Protein AF-A0A957MYZ1-F1 (afdb_monomer_lite)

Sequence (98 aa):
MAQLGLDWRVAPLSTADRAMLAYAEKLTLRPWEMVEGDVQALRAAGFSDTAILDINQVTGYYAYVNRLADGLGVELEAFWAALDAPANPTSQDEAQAP

Radius of gyration: 19.92 Å; chains: 1; bounding box: 71×27×35 Å

Secondary structure (DSSP, 8-state):
-TTTTT-GGGS---HHHHHHHHHHHHHHH-GGG--HHHHHHHHHTT--HHHHHHHHHHHHHHHHHHHHHHHHTPPPPHHHHTTSS-------------

Structure (mmCIF, N/CA/C/O backbone):
data_AF-A0A957MYZ1-F1
#
_entry.id   AF-A0A957MYZ1-F1
#
loop_
_atom_site.group_PDB
_atom_site.id
_atom_site.type_symbol
_atom_site.label_atom_id
_atom_site.label_alt_id
_atom_site.label_comp_id
_atom_site.label_asym_id
_atom_site.label_entity_id
_atom_site.label_seq_id
_atom_site.pdbx_PDB_ins_code
_atom_site.Cartn_x
_atom_site.Cartn_y
_atom_site.Cartn_z
_atom_site.occupancy
_atom_site.B_iso_or_equiv
_atom_site.auth_seq_id
_atom_site.auth_comp_id
_atom_site.auth_asym_id
_atom_site.auth_atom_id
_atom_site.pdbx_PDB_model_num
ATOM 1 N N . MET A 1 1 ? 13.431 -11.558 9.291 1.00 41.75 1 MET A N 1
ATOM 2 C CA . MET A 1 1 ? 13.324 -10.722 8.075 1.00 41.75 1 MET A CA 1
ATOM 3 C C . MET A 1 1 ? 13.060 -11.535 6.801 1.00 41.75 1 MET A C 1
ATOM 5 O O . MET A 1 1 ? 12.304 -11.060 5.972 1.00 41.75 1 MET A O 1
ATOM 9 N N . ALA A 1 2 ? 13.580 -12.763 6.652 1.00 49.41 2 ALA A N 1
ATOM 10 C CA . ALA A 1 2 ? 13.492 -13.540 5.401 1.00 49.41 2 ALA A CA 1
ATOM 11 C C . ALA A 1 2 ? 12.089 -14.040 4.959 1.00 49.41 2 ALA A C 1
ATOM 13 O O . ALA A 1 2 ? 11.950 -14.515 3.840 1.00 49.41 2 ALA A O 1
ATOM 14 N N . GLN A 1 3 ? 11.044 -13.959 5.793 1.00 44.75 3 GLN A N 1
ATOM 15 C CA . GLN A 1 3 ? 9.722 -14.542 5.477 1.00 44.75 3 GLN A CA 1
ATOM 16 C C . GLN A 1 3 ? 8.717 -13.581 4.823 1.00 44.75 3 GLN A C 1
ATOM 18 O O . GLN A 1 3 ? 7.738 -14.045 4.250 1.00 44.75 3 GLN A O 1
ATOM 23 N N . LEU A 1 4 ? 8.947 -12.265 4.868 1.00 52.69 4 LEU A N 1
ATOM 24 C CA . LEU A 1 4 ? 8.019 -11.279 4.293 1.00 52.69 4 LEU A CA 1
ATOM 25 C C . LEU A 1 4 ? 8.080 -11.203 2.759 1.00 52.69 4 LEU A C 1
ATOM 27 O O . LEU A 1 4 ? 7.102 -10.796 2.145 1.00 52.69 4 LEU A O 1
ATOM 31 N N . GLY A 1 5 ? 9.194 -11.616 2.144 1.00 55.16 5 GLY A N 1
ATOM 32 C CA . GLY A 1 5 ? 9.391 -11.528 0.693 1.00 55.16 5 GLY A CA 1
ATOM 33 C C . GLY A 1 5 ? 8.733 -12.641 -0.132 1.00 55.16 5 GLY A C 1
ATOM 34 O O . GLY A 1 5 ? 8.681 -12.515 -1.349 1.00 55.16 5 GLY A O 1
ATOM 35 N N . LEU A 1 6 ? 8.245 -13.722 0.495 1.00 65.38 6 LEU A N 1
ATOM 36 C CA . LEU A 1 6 ? 7.709 -14.894 -0.219 1.00 65.38 6 LEU A CA 1
ATOM 37 C C . LEU A 1 6 ? 6.179 -14.980 -0.160 1.00 65.38 6 LEU A C 1
ATOM 39 O O . LEU A 1 6 ? 5.537 -15.105 -1.196 1.00 65.38 6 LEU A O 1
ATOM 43 N N . ASP A 1 7 ? 5.588 -14.890 1.035 1.00 83.00 7 ASP A N 1
ATOM 44 C CA . ASP A 1 7 ? 4.135 -14.774 1.210 1.00 83.00 7 ASP A CA 1
ATOM 45 C C . ASP A 1 7 ? 3.815 -14.159 2.579 1.00 83.00 7 ASP A C 1
ATOM 47 O O . ASP A 1 7 ? 3.992 -14.774 3.634 1.00 83.00 7 ASP A O 1
ATOM 51 N N . TRP A 1 8 ? 3.307 -12.927 2.578 1.00 88.25 8 TRP A N 1
ATOM 52 C CA . TRP A 1 8 ? 2.954 -12.220 3.807 1.00 88.25 8 TRP A CA 1
ATOM 53 C C . TRP A 1 8 ? 1.795 -12.880 4.571 1.00 88.25 8 TRP A C 1
ATOM 55 O O . TRP A 1 8 ? 1.641 -12.663 5.775 1.00 88.25 8 TRP A O 1
ATOM 65 N N . ARG A 1 9 ? 0.992 -13.731 3.918 1.00 87.25 9 ARG A N 1
ATOM 66 C CA . ARG A 1 9 ? -0.162 -14.394 4.542 1.00 87.25 9 ARG A CA 1
A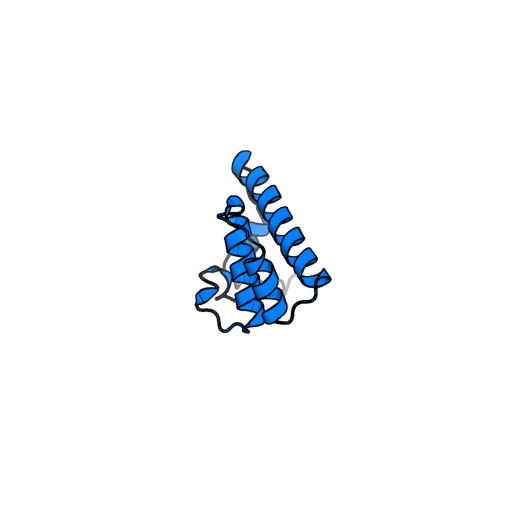TOM 67 C C . ARG A 1 9 ? 0.239 -15.423 5.585 1.00 87.25 9 ARG A C 1
ATOM 69 O O . ARG A 1 9 ? -0.542 -15.668 6.506 1.00 87.25 9 ARG A O 1
ATOM 76 N N . VAL A 1 10 ? 1.431 -16.004 5.478 1.00 87.00 10 VAL A N 1
ATOM 77 C CA . VAL A 1 10 ? 1.941 -16.994 6.442 1.00 87.00 10 VAL A CA 1
ATOM 78 C C . VAL A 1 10 ? 2.861 -16.373 7.495 1.00 87.00 10 VAL A C 1
ATOM 80 O O . VAL A 1 10 ? 3.231 -17.041 8.458 1.00 87.00 10 VAL A O 1
ATOM 83 N N . ALA A 1 11 ? 3.199 -15.089 7.355 1.00 87.88 11 ALA A N 1
ATOM 84 C CA . ALA A 1 11 ? 4.063 -14.397 8.298 1.00 87.88 11 ALA A CA 1
ATOM 85 C C . ALA A 1 11 ? 3.353 -14.145 9.651 1.00 87.88 11 ALA A C 1
ATOM 87 O O . ALA A 1 11 ? 2.141 -13.877 9.687 1.00 87.88 11 ALA A O 1
ATOM 88 N N . PRO A 1 12 ? 4.082 -14.207 10.783 1.00 89.25 12 PRO A N 1
ATOM 89 C CA . PRO A 1 12 ? 3.542 -13.903 12.107 1.00 89.25 12 PRO A CA 1
ATOM 90 C C . PRO A 1 12 ? 3.367 -12.384 12.274 1.00 89.25 12 PRO A C 1
ATOM 92 O O . PRO A 1 12 ? 4.196 -11.703 12.870 1.00 89.25 12 PRO A O 1
ATOM 95 N N . LEU A 1 13 ? 2.293 -11.856 11.691 1.00 91.56 13 LEU A N 1
ATOM 96 C CA . LEU A 1 13 ? 1.961 -10.433 11.645 1.00 91.56 13 LEU A CA 1
ATOM 97 C C . LEU A 1 13 ? 0.837 -10.082 12.617 1.00 91.56 13 LEU A C 1
ATOM 99 O O . LEU A 1 13 ? -0.038 -10.909 12.890 1.00 91.56 13 LEU A O 1
ATOM 103 N N . SER A 1 14 ? 0.831 -8.830 13.077 1.00 94.62 14 SER A N 1
ATOM 104 C CA . SER A 1 14 ? -0.294 -8.291 13.836 1.00 94.62 14 SER A CA 1
ATOM 105 C C . SER A 1 14 ? -1.563 -8.224 12.974 1.00 94.62 14 SER A C 1
ATOM 107 O O . SER A 1 14 ? -1.512 -8.233 11.739 1.00 94.62 14 SER A O 1
ATOM 109 N N . THR A 1 15 ? -2.727 -8.131 13.622 1.00 94.19 15 THR A N 1
ATOM 110 C CA . THR A 1 15 ? -4.005 -7.929 12.921 1.00 94.19 15 THR A CA 1
ATOM 111 C C . THR A 1 15 ? -3.986 -6.653 12.075 1.00 94.19 15 THR A C 1
ATOM 113 O O . THR A 1 15 ? -4.496 -6.659 10.956 1.00 94.19 15 THR A O 1
ATOM 116 N N . ALA A 1 16 ? -3.356 -5.586 12.579 1.00 96.25 16 ALA A N 1
ATOM 117 C CA . ALA A 1 16 ? -3.222 -4.318 11.871 1.00 96.25 16 ALA A CA 1
ATOM 118 C C . ALA A 1 16 ? -2.356 -4.455 10.611 1.00 96.25 16 ALA A C 1
ATOM 120 O O . ALA A 1 16 ? -2.790 -4.064 9.528 1.00 96.25 16 ALA A O 1
ATOM 121 N N . ASP A 1 17 ? -1.192 -5.100 10.715 1.00 96.50 17 ASP A N 1
ATOM 122 C CA . ASP A 1 17 ? -0.302 -5.304 9.563 1.00 96.50 17 ASP A CA 1
ATOM 123 C C . ASP A 1 17 ? -0.965 -6.162 8.481 1.00 96.50 17 ASP A C 1
ATOM 125 O O . ASP A 1 17 ? -0.854 -5.865 7.293 1.00 96.50 17 ASP A O 1
ATOM 129 N N . ARG A 1 18 ? -1.717 -7.201 8.870 1.00 95.88 18 ARG A N 1
ATOM 130 C CA . ARG A 1 18 ? -2.483 -8.012 7.909 1.00 95.88 18 ARG A CA 1
ATOM 131 C C . ARG A 1 18 ? -3.556 -7.205 7.192 1.00 95.88 18 ARG A C 1
ATOM 133 O O . ARG A 1 18 ? -3.719 -7.382 5.988 1.00 95.88 18 ARG A O 1
ATOM 140 N N . ALA A 1 19 ? -4.282 -6.343 7.903 1.00 97.50 19 ALA A N 1
ATOM 141 C CA . ALA A 1 19 ? -5.297 -5.486 7.295 1.00 97.50 19 ALA A CA 1
ATOM 142 C C . ALA A 1 19 ? -4.666 -4.494 6.303 1.00 97.50 19 ALA A C 1
ATOM 144 O O . ALA A 1 19 ? -5.152 -4.352 5.181 1.00 97.50 19 ALA A O 1
ATOM 145 N N . MET A 1 20 ? -3.544 -3.876 6.685 1.00 98.25 20 MET A N 1
ATOM 146 C CA . MET A 1 20 ? -2.771 -2.979 5.824 1.00 98.25 20 MET A CA 1
ATOM 147 C C . MET A 1 20 ? -2.286 -3.683 4.550 1.00 98.25 20 MET A C 1
ATOM 149 O O . MET A 1 20 ? -2.483 -3.164 3.453 1.00 98.25 20 MET A O 1
ATOM 153 N N . LEU A 1 21 ? -1.692 -4.875 4.670 1.00 97.56 21 LEU A N 1
ATOM 154 C CA . LEU A 1 21 ? -1.180 -5.623 3.518 1.00 97.56 21 LEU A CA 1
ATOM 155 C C . LEU A 1 21 ? -2.299 -6.140 2.608 1.00 97.56 21 LEU A C 1
ATOM 157 O O . LEU A 1 21 ? -2.154 -6.090 1.389 1.00 97.56 21 LEU A O 1
ATOM 161 N N . ALA A 1 22 ? -3.435 -6.566 3.170 1.00 97.25 22 ALA A N 1
ATOM 162 C CA . ALA A 1 22 ? -4.607 -6.951 2.384 1.00 97.25 22 ALA A CA 1
ATOM 163 C C . ALA A 1 22 ? -5.152 -5.774 1.557 1.00 97.25 22 ALA A C 1
ATOM 165 O O . ALA A 1 22 ? -5.456 -5.934 0.373 1.00 97.25 22 ALA A O 1
ATOM 166 N N . TYR A 1 23 ? -5.240 -4.586 2.168 1.00 98.56 23 TYR A N 1
ATOM 167 C CA . TYR A 1 23 ? -5.631 -3.358 1.478 1.00 98.56 23 TYR A CA 1
ATOM 168 C C . TYR A 1 23 ? -4.644 -3.014 0.356 1.00 98.56 23 TYR A C 1
ATOM 170 O O . TYR A 1 23 ? -5.057 -2.799 -0.785 1.00 98.56 23 TYR A O 1
ATOM 178 N N . ALA A 1 24 ? -3.341 -3.005 0.661 1.00 98.25 24 ALA A N 1
ATOM 179 C CA . ALA A 1 24 ? -2.293 -2.660 -0.296 1.00 98.25 24 ALA A CA 1
ATOM 180 C C . ALA A 1 24 ? -2.264 -3.623 -1.496 1.00 98.25 24 ALA A C 1
ATOM 182 O O . ALA A 1 24 ? -2.154 -3.198 -2.648 1.00 98.25 24 ALA A O 1
ATOM 183 N N . GLU A 1 25 ? -2.428 -4.923 -1.245 1.00 97.31 25 GLU A N 1
ATOM 184 C CA . GLU A 1 25 ? -2.505 -5.942 -2.289 1.00 97.31 25 GLU A CA 1
ATOM 185 C C . GLU A 1 25 ? -3.733 -5.745 -3.185 1.00 97.31 25 GLU A C 1
ATOM 187 O O . GLU A 1 25 ? -3.605 -5.742 -4.413 1.00 97.31 25 GLU A O 1
ATOM 192 N N . LYS A 1 26 ? -4.920 -5.532 -2.597 1.00 98.38 26 LYS A N 1
ATOM 193 C CA . LYS A 1 26 ? -6.144 -5.284 -3.371 1.00 98.38 26 LYS A CA 1
ATOM 194 C C . LYS A 1 26 ? -6.006 -4.031 -4.233 1.00 98.38 26 LYS A C 1
ATOM 196 O O . LYS A 1 26 ? -6.287 -4.095 -5.428 1.00 98.38 26 LYS A O 1
ATOM 201 N N . LEU A 1 27 ? -5.527 -2.928 -3.660 1.00 98.50 27 LEU A N 1
ATOM 202 C CA . LEU A 1 27 ? -5.324 -1.670 -4.378 1.00 98.50 27 LEU A CA 1
ATOM 203 C C . LEU A 1 27 ? -4.295 -1.809 -5.512 1.00 98.50 27 LEU A C 1
ATOM 205 O O . LEU A 1 27 ? -4.435 -1.176 -6.556 1.00 98.50 27 LEU A O 1
ATOM 209 N N . THR A 1 28 ? -3.284 -2.661 -5.340 1.00 97.69 28 THR A N 1
ATOM 210 C CA . THR A 1 28 ? -2.264 -2.909 -6.368 1.00 97.69 28 THR A CA 1
ATOM 211 C C . THR A 1 28 ? -2.802 -3.758 -7.520 1.00 97.69 28 THR A C 1
ATOM 213 O O . THR A 1 28 ? -2.617 -3.400 -8.686 1.00 97.69 28 THR A O 1
ATOM 216 N N . LEU A 1 29 ? -3.467 -4.875 -7.206 1.00 96.88 29 LEU A N 1
ATOM 217 C CA . LEU A 1 29 ? -3.870 -5.884 -8.192 1.00 96.88 29 LEU A CA 1
ATOM 218 C C . LEU A 1 29 ? -5.228 -5.601 -8.836 1.00 96.88 29 LEU A C 1
ATOM 220 O O . LEU A 1 29 ? -5.435 -5.940 -9.998 1.00 96.88 29 LEU A O 1
ATOM 224 N N . ARG A 1 30 ? -6.170 -5.036 -8.075 1.00 98.06 30 ARG A N 1
ATOM 225 C CA . ARG A 1 30 ? -7.573 -4.838 -8.471 1.00 98.06 30 ARG A CA 1
ATOM 226 C C . ARG A 1 30 ? -8.113 -3.487 -7.978 1.00 98.06 30 ARG A C 1
ATOM 228 O O . ARG A 1 30 ? -9.140 -3.452 -7.296 1.00 98.06 30 ARG A O 1
ATOM 235 N N . PRO A 1 31 ? -7.468 -2.354 -8.326 1.00 97.56 31 PRO A N 1
ATOM 236 C CA . PRO A 1 31 ? -7.908 -1.030 -7.879 1.00 97.56 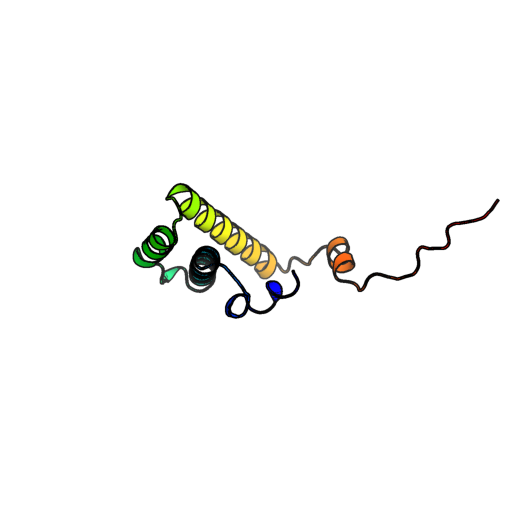31 PRO A CA 1
ATOM 237 C C . PRO A 1 31 ? -9.359 -0.694 -8.273 1.00 97.56 31 PRO A C 1
ATOM 239 O O . PRO A 1 31 ? -10.016 0.074 -7.579 1.00 97.56 31 PRO A O 1
ATOM 242 N N . TRP A 1 32 ? -9.889 -1.284 -9.352 1.00 98.31 32 TRP A N 1
ATOM 243 C CA . TRP A 1 32 ? -11.279 -1.095 -9.795 1.00 98.31 32 TRP A CA 1
ATOM 244 C C . TRP A 1 32 ? -12.327 -1.775 -8.896 1.00 98.31 32 TRP A C 1
ATOM 246 O O . TRP A 1 32 ? -13.514 -1.504 -9.045 1.00 98.31 32 TRP A O 1
ATOM 256 N N . GLU A 1 33 ? -11.916 -2.653 -7.975 1.00 98.62 33 GLU A N 1
ATOM 257 C CA . GLU A 1 33 ? -12.804 -3.321 -7.010 1.00 98.62 33 GLU A CA 1
ATOM 258 C C . GLU A 1 33 ? -12.799 -2.644 -5.632 1.00 98.62 33 GLU A C 1
ATOM 260 O O . GLU A 1 33 ? -13.418 -3.155 -4.693 1.00 98.62 33 GLU A O 1
ATOM 265 N N . MET A 1 34 ? -12.064 -1.540 -5.469 1.00 98.50 34 MET A N 1
ATOM 266 C CA . MET A 1 34 ? -11.997 -0.811 -4.203 1.00 98.50 34 MET A CA 1
ATOM 267 C C . MET A 1 34 ? -13.364 -0.224 -3.844 1.00 98.50 34 MET A C 1
ATOM 269 O O . MET A 1 34 ? -14.042 0.383 -4.671 1.00 98.50 34 MET A O 1
ATOM 273 N N . VAL A 1 35 ? -13.758 -0.400 -2.587 1.00 98.56 35 VAL A N 1
ATOM 274 C CA . VAL A 1 35 ? -15.025 0.0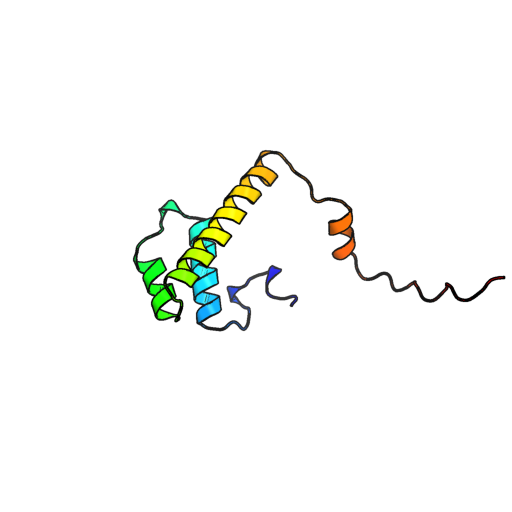66 -2.020 1.00 98.56 35 VAL A CA 1
ATOM 275 C C . VAL A 1 35 ? -14.787 0.695 -0.649 1.00 98.56 35 VAL A C 1
ATOM 277 O O . VAL A 1 35 ? -13.749 0.491 -0.023 1.00 98.56 35 VAL A O 1
ATOM 280 N N . GLU A 1 36 ? -15.775 1.426 -0.131 1.00 98.31 36 GLU A N 1
ATOM 281 C CA . GLU A 1 36 ? -15.677 2.058 1.192 1.00 98.31 36 GLU A CA 1
ATOM 282 C C . GLU A 1 36 ? -15.340 1.048 2.305 1.00 98.31 36 GLU A C 1
ATOM 284 O O . GLU A 1 36 ? -14.563 1.351 3.211 1.00 98.31 36 GLU A O 1
ATOM 289 N N . GLY A 1 37 ? -15.863 -0.179 2.204 1.00 98.62 37 GLY A N 1
ATOM 290 C CA . GLY A 1 37 ? -15.603 -1.252 3.165 1.00 98.62 37 GLY A CA 1
ATOM 291 C C . GLY A 1 37 ? -14.118 -1.574 3.368 1.00 98.62 37 GLY A C 1
ATOM 292 O O . GLY A 1 37 ? -13.737 -1.947 4.474 1.00 98.62 37 GLY A O 1
ATOM 293 N N . ASP A 1 38 ? -13.265 -1.368 2.358 1.00 98.62 38 ASP A N 1
ATOM 294 C CA . ASP A 1 38 ? -11.821 -1.601 2.483 1.00 98.62 38 ASP A CA 1
ATOM 295 C C . ASP A 1 38 ? -11.167 -0.574 3.424 1.00 98.62 38 ASP A C 1
ATOM 297 O O . ASP A 1 38 ? -10.332 -0.917 4.259 1.00 98.62 38 ASP A O 1
ATOM 301 N N . VAL A 1 39 ? -11.601 0.687 3.343 1.00 98.50 39 VAL A N 1
ATOM 302 C CA . VAL A 1 39 ? -11.160 1.764 4.243 1.00 98.50 39 VAL A CA 1
ATOM 303 C C . VAL A 1 39 ? -11.706 1.542 5.654 1.00 98.50 39 VAL A C 1
ATOM 305 O O . VAL A 1 39 ? -10.981 1.708 6.636 1.00 98.50 39 VAL A O 1
ATOM 308 N N . GLN A 1 40 ? -12.969 1.120 5.776 1.00 98.50 40 GLN A N 1
ATOM 309 C CA . GLN A 1 40 ? -13.564 0.824 7.084 1.00 98.50 40 GLN A CA 1
ATOM 310 C C . GLN A 1 40 ? -12.857 -0.345 7.786 1.00 98.50 40 GLN A C 1
ATOM 312 O O . GLN A 1 40 ? -12.689 -0.309 9.005 1.00 98.50 40 GLN A O 1
ATOM 317 N N . ALA A 1 41 ? -12.379 -1.346 7.040 1.00 98.25 41 ALA A N 1
ATOM 318 C CA . ALA A 1 41 ? -11.585 -2.439 7.596 1.00 98.25 41 ALA A CA 1
ATOM 319 C C . ALA A 1 41 ? -10.258 -1.948 8.205 1.00 98.25 41 ALA A C 1
ATOM 321 O O . ALA A 1 41 ? -9.880 -2.401 9.286 1.00 98.25 41 ALA A O 1
ATOM 322 N N . LEU A 1 42 ? -9.582 -0.980 7.572 1.00 98.56 42 LEU A N 1
ATOM 323 C CA . LEU A 1 42 ? -8.381 -0.358 8.141 1.00 98.56 42 LEU A CA 1
ATOM 324 C C . LEU A 1 42 ? -8.692 0.439 9.414 1.00 98.56 42 LEU A C 1
ATOM 326 O O . LEU A 1 42 ? -7.966 0.322 10.402 1.00 98.56 42 LEU A O 1
ATOM 330 N N . ARG A 1 43 ? -9.799 1.192 9.442 1.00 98.44 43 ARG A N 1
ATOM 331 C CA . ARG A 1 43 ? -10.231 1.884 10.670 1.00 98.44 43 ARG A CA 1
ATOM 332 C C . ARG A 1 43 ? -10.517 0.907 11.804 1.00 98.44 43 ARG A C 1
ATOM 334 O O . ARG A 1 43 ? -10.074 1.126 12.927 1.00 98.44 43 ARG A O 1
ATOM 341 N N . ALA A 1 44 ? -11.210 -0.195 11.513 1.00 98.25 44 ALA A N 1
ATOM 342 C CA . ALA A 1 44 ? -11.497 -1.241 12.494 1.00 98.25 44 ALA A CA 1
ATOM 343 C C . ALA A 1 44 ? -10.222 -1.919 13.029 1.00 98.25 44 ALA A C 1
ATOM 345 O O . ALA A 1 44 ? -10.203 -2.385 14.166 1.00 98.25 44 ALA A O 1
ATOM 346 N N . ALA A 1 45 ? -9.148 -1.932 12.235 1.00 97.88 45 ALA A N 1
ATOM 347 C CA . ALA A 1 45 ? -7.827 -2.398 12.643 1.00 97.88 45 ALA A CA 1
ATOM 348 C C . ALA A 1 45 ? -7.021 -1.365 13.462 1.00 97.88 45 ALA A C 1
ATOM 350 O O . ALA A 1 45 ? -5.918 -1.675 13.910 1.00 97.88 45 ALA A O 1
ATOM 351 N N . GLY A 1 46 ? -7.569 -0.166 13.691 1.00 98.19 46 GLY A N 1
ATOM 352 C CA . GLY A 1 46 ? -6.987 0.874 14.542 1.00 98.19 46 GLY A CA 1
ATOM 353 C C . GLY A 1 46 ? -6.220 1.971 13.802 1.00 98.19 46 GLY A C 1
ATOM 354 O O . GLY A 1 46 ? -5.614 2.819 14.458 1.00 98.19 46 GLY A O 1
ATOM 355 N N . PHE A 1 47 ? -6.234 1.993 12.466 1.00 98.44 47 PHE A N 1
ATOM 356 C CA . PHE A 1 47 ? -5.591 3.066 11.705 1.00 98.44 47 PHE A CA 1
ATOM 357 C C . PHE A 1 47 ? -6.417 4.358 11.739 1.00 98.44 47 PHE A C 1
ATOM 359 O O . PHE A 1 47 ? -7.642 4.341 11.598 1.00 98.44 47 PHE A O 1
ATOM 366 N N . SER A 1 48 ? -5.732 5.494 11.893 1.00 98.62 48 SER A N 1
ATOM 367 C CA . SER A 1 48 ? -6.329 6.822 11.724 1.00 98.62 48 SER A CA 1
ATOM 368 C C . SER A 1 48 ? -6.546 7.143 10.243 1.00 98.62 48 SER A C 1
ATOM 370 O O . SER A 1 48 ? -5.896 6.563 9.376 1.00 98.62 48 SER A O 1
ATOM 372 N N . ASP A 1 49 ? -7.403 8.121 9.939 1.00 98.44 49 ASP A N 1
ATOM 373 C CA . ASP A 1 49 ? -7.622 8.565 8.554 1.00 98.44 49 ASP A CA 1
ATOM 374 C C . ASP A 1 49 ? -6.327 9.037 7.874 1.00 98.44 49 ASP A C 1
ATOM 376 O O . ASP A 1 49 ? -6.110 8.748 6.699 1.00 98.44 49 ASP A O 1
ATOM 380 N N . THR A 1 50 ? -5.435 9.703 8.616 1.00 98.62 50 THR A N 1
ATOM 381 C CA . THR A 1 50 ? -4.108 10.087 8.114 1.00 98.62 50 THR A CA 1
ATOM 38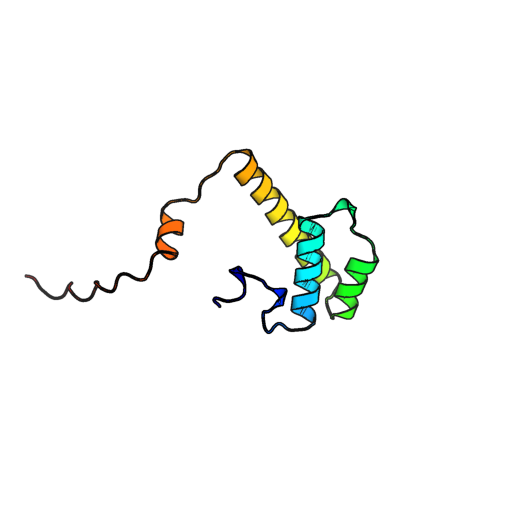2 C C . THR A 1 50 ? -3.266 8.860 7.772 1.00 98.62 50 THR A C 1
ATOM 384 O O . THR A 1 50 ? -2.730 8.787 6.675 1.00 98.62 50 THR A O 1
ATOM 387 N N . ALA A 1 51 ? -3.213 7.857 8.655 1.00 98.56 51 ALA A N 1
ATOM 388 C CA . ALA A 1 51 ? -2.451 6.638 8.386 1.00 98.56 51 ALA A CA 1
ATOM 389 C C . ALA A 1 51 ? -3.016 5.857 7.186 1.00 98.56 51 ALA A C 1
ATOM 391 O O . ALA A 1 51 ? -2.262 5.290 6.401 1.00 98.56 51 ALA A O 1
ATOM 392 N N . ILE A 1 52 ? -4.339 5.852 7.004 1.00 98.75 52 ILE A N 1
ATOM 393 C CA . ILE A 1 52 ? -4.984 5.237 5.835 1.00 98.75 52 ILE A CA 1
ATOM 394 C C . ILE A 1 52 ? -4.604 5.976 4.550 1.00 98.75 52 ILE A C 1
ATOM 396 O O . ILE A 1 52 ? -4.309 5.337 3.537 1.00 98.75 52 ILE A O 1
ATOM 400 N N . LEU A 1 53 ? -4.592 7.310 4.587 1.00 98.56 53 LEU A N 1
ATOM 401 C CA . LEU A 1 53 ? -4.131 8.116 3.463 1.00 98.56 53 LEU A CA 1
ATOM 402 C C . LEU A 1 53 ? -2.676 7.782 3.112 1.00 98.56 53 LEU A C 1
ATOM 404 O O . LEU A 1 53 ? -2.388 7.556 1.937 1.00 98.56 53 LEU A O 1
ATOM 408 N N . ASP A 1 54 ? -1.797 7.675 4.109 1.00 98.69 54 ASP A N 1
ATOM 409 C CA . ASP A 1 54 ? -0.387 7.327 3.912 1.00 98.69 54 ASP A CA 1
ATOM 410 C C . ASP A 1 54 ? -0.233 5.935 3.276 1.00 98.69 54 ASP A C 1
ATOM 412 O O . ASP A 1 54 ? 0.472 5.783 2.275 1.00 98.69 54 ASP A O 1
ATOM 416 N N . ILE A 1 55 ? -0.957 4.926 3.781 1.00 98.62 55 ILE A N 1
ATOM 417 C CA . ILE A 1 55 ? -0.989 3.569 3.203 1.00 98.62 55 ILE A CA 1
ATOM 418 C C . ILE A 1 55 ? -1.400 3.626 1.727 1.00 98.62 55 ILE A C 1
ATOM 420 O O . ILE A 1 55 ? -0.757 3.012 0.867 1.00 98.62 55 ILE A O 1
ATOM 424 N N . ASN A 1 56 ? -2.456 4.378 1.414 1.00 98.62 56 ASN A N 1
ATOM 425 C CA . ASN A 1 56 ? -2.964 4.512 0.054 1.00 98.62 56 ASN A CA 1
ATOM 426 C C . ASN A 1 56 ? -1.953 5.203 -0.873 1.00 98.62 56 ASN A C 1
ATOM 428 O O . ASN A 1 56 ? -1.729 4.745 -1.993 1.00 98.62 56 ASN A O 1
ATOM 432 N N . GLN A 1 57 ? -1.333 6.291 -0.411 1.00 98.62 57 GLN A N 1
ATOM 433 C CA . GLN A 1 57 ? -0.352 7.053 -1.182 1.00 98.62 57 GLN A CA 1
ATOM 434 C C . GLN A 1 57 ? 0.903 6.233 -1.475 1.00 98.62 57 GLN A C 1
ATOM 436 O O . GLN A 1 57 ? 1.319 6.169 -2.632 1.00 98.62 57 GLN A O 1
ATOM 441 N N . VAL A 1 58 ? 1.468 5.561 -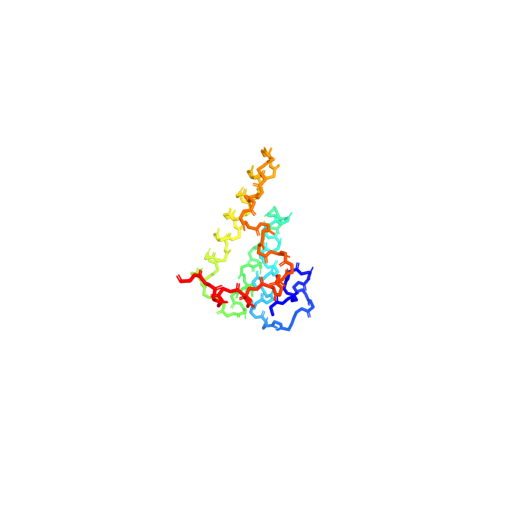0.467 1.00 98.44 58 VAL A N 1
ATOM 442 C CA . VAL A 1 58 ? 2.652 4.706 -0.642 1.00 98.44 58 VAL A CA 1
ATOM 443 C C . VAL A 1 58 ? 2.348 3.564 -1.608 1.00 98.44 58 VAL A C 1
ATOM 445 O O . VAL A 1 58 ? 3.097 3.351 -2.562 1.00 98.44 58 VAL A O 1
ATOM 448 N N . THR A 1 59 ? 1.218 2.876 -1.421 1.00 98.38 59 THR A N 1
ATOM 449 C CA . THR A 1 59 ? 0.808 1.779 -2.310 1.00 98.38 59 THR A CA 1
ATOM 450 C C . THR A 1 59 ? 0.651 2.266 -3.752 1.00 98.38 59 THR A C 1
ATOM 452 O O . THR A 1 59 ? 1.202 1.670 -4.678 1.00 98.38 59 THR A O 1
ATOM 455 N N . GLY A 1 60 ? -0.067 3.374 -3.957 1.00 98.31 60 GLY A N 1
ATOM 456 C CA . GLY A 1 60 ? -0.301 3.933 -5.288 1.00 98.31 60 GLY A CA 1
ATOM 457 C C . GLY A 1 60 ? 0.982 4.409 -5.971 1.00 98.31 60 GLY A C 1
ATOM 458 O O . GLY A 1 60 ? 1.172 4.153 -7.161 1.00 98.31 60 GLY A O 1
ATOM 459 N N . TYR A 1 61 ? 1.883 5.048 -5.222 1.00 98.12 61 TYR A N 1
ATOM 460 C CA . TYR A 1 61 ? 3.163 5.525 -5.739 1.00 98.12 61 TYR A CA 1
ATOM 461 C C . TYR A 1 61 ? 4.040 4.375 -6.243 1.00 98.12 61 TYR A C 1
ATOM 463 O O . TYR A 1 61 ? 4.489 4.409 -7.389 1.00 98.12 61 TYR A O 1
ATOM 471 N N . TYR A 1 62 ? 4.222 3.319 -5.445 1.00 97.06 62 TYR A N 1
ATOM 472 C CA . TYR A 1 62 ? 4.997 2.154 -5.880 1.00 97.06 62 TYR A CA 1
ATOM 473 C C . TYR A 1 62 ? 4.338 1.433 -7.054 1.00 97.06 62 TYR A C 1
ATOM 475 O O . TYR A 1 62 ? 5.022 1.045 -7.996 1.00 97.06 62 TYR A O 1
ATOM 483 N N . ALA A 1 63 ? 3.008 1.322 -7.071 1.00 96.75 63 ALA A N 1
ATOM 484 C CA . ALA A 1 63 ? 2.314 0.735 -8.208 1.00 96.75 63 ALA A CA 1
ATOM 485 C C . ALA A 1 63 ? 2.515 1.557 -9.502 1.00 96.75 63 ALA A C 1
ATOM 487 O O . ALA A 1 63 ? 2.551 0.990 -10.593 1.00 96.75 63 ALA A O 1
ATOM 488 N N . TYR A 1 64 ? 2.631 2.885 -9.419 1.00 96.31 64 TYR A N 1
ATOM 489 C CA . TYR A 1 64 ? 2.973 3.734 -10.565 1.00 96.31 64 TYR A CA 1
ATOM 490 C C . TYR A 1 64 ? 4.424 3.528 -11.017 1.00 96.31 64 TYR A C 1
ATOM 492 O O . TYR A 1 64 ? 4.659 3.264 -12.196 1.00 96.31 64 TYR A O 1
ATOM 500 N N . VAL A 1 65 ? 5.381 3.595 -10.087 1.00 95.44 65 VAL A N 1
ATOM 501 C CA . VAL A 1 65 ? 6.813 3.435 -10.389 1.00 95.44 65 VAL A CA 1
ATOM 502 C C . VAL A 1 65 ? 7.103 2.058 -10.983 1.00 95.44 65 VAL A C 1
ATOM 504 O O . VAL A 1 65 ? 7.776 1.983 -12.007 1.00 95.44 65 VAL A O 1
ATOM 507 N N . ASN A 1 66 ? 6.531 0.989 -10.423 1.00 93.56 66 ASN A N 1
ATOM 508 C CA . ASN A 1 66 ? 6.708 -0.369 -10.941 1.00 93.56 66 ASN A CA 1
ATOM 509 C C . ASN A 1 66 ? 6.210 -0.482 -12.387 1.00 93.56 66 ASN A C 1
ATOM 511 O O . ASN A 1 66 ? 6.899 -1.032 -13.234 1.00 93.56 66 ASN A O 1
ATOM 515 N N . ARG A 1 67 ? 5.062 0.127 -12.718 1.00 94.75 67 ARG A N 1
ATOM 516 C CA . ARG A 1 67 ? 4.551 0.130 -14.100 1.00 94.75 67 ARG A CA 1
ATOM 517 C C . ARG A 1 67 ? 5.451 0.887 -15.071 1.00 94.75 67 ARG A C 1
ATOM 519 O O . ARG A 1 67 ? 5.519 0.505 -16.234 1.00 94.75 67 ARG A O 1
ATOM 526 N N . LEU A 1 68 ? 6.115 1.954 -14.624 1.00 95.56 68 LEU A N 1
ATOM 527 C CA . LEU A 1 68 ? 7.102 2.647 -15.451 1.00 95.56 68 LEU A CA 1
ATOM 528 C C . LEU A 1 68 ? 8.349 1.793 -15.668 1.00 95.56 68 LEU A C 1
ATOM 530 O O . LEU A 1 68 ? 8.805 1.682 -16.801 1.00 95.56 68 LEU A O 1
ATOM 534 N N . ALA A 1 69 ? 8.880 1.200 -14.598 1.00 93.31 69 ALA A N 1
ATOM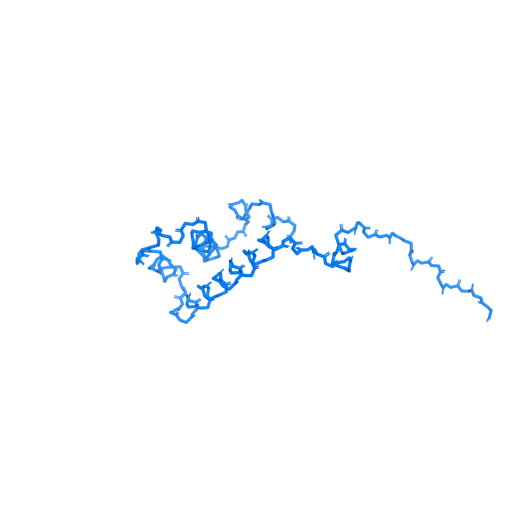 535 C CA . ALA A 1 69 ? 10.061 0.352 -14.670 1.00 93.31 69 ALA A CA 1
ATOM 536 C C . ALA A 1 69 ? 9.812 -0.860 -15.579 1.00 93.31 69 ALA A C 1
ATOM 538 O O . ALA A 1 69 ? 10.507 -1.025 -16.579 1.00 93.31 69 ALA A O 1
ATOM 539 N N . ASP A 1 70 ? 8.754 -1.623 -15.305 1.00 91.75 70 ASP A N 1
ATOM 540 C CA . ASP A 1 70 ? 8.391 -2.818 -16.071 1.00 91.75 70 ASP A CA 1
ATOM 541 C C . ASP A 1 70 ? 8.001 -2.470 -17.513 1.00 91.75 70 ASP A C 1
ATOM 543 O O . ASP A 1 70 ? 8.368 -3.168 -18.456 1.00 91.75 70 ASP A O 1
ATOM 547 N N . GLY A 1 71 ? 7.268 -1.368 -17.708 1.00 94.44 71 GLY A N 1
ATOM 548 C CA . GLY A 1 71 ? 6.809 -0.937 -19.028 1.00 94.44 71 GLY A CA 1
ATOM 549 C C . GLY A 1 71 ? 7.931 -0.449 -19.947 1.00 94.44 71 GLY A C 1
ATOM 550 O O . GLY A 1 71 ? 7.796 -0.536 -21.167 1.00 94.44 71 GLY A O 1
ATOM 551 N N . LEU A 1 72 ? 9.027 0.059 -19.379 1.00 95.19 72 LEU A N 1
ATOM 552 C CA . LEU A 1 72 ? 10.194 0.544 -20.123 1.00 95.19 72 LEU A CA 1
ATOM 553 C C . LEU A 1 72 ? 11.370 -0.445 -20.120 1.00 95.19 72 LEU A C 1
ATOM 555 O O . LEU A 1 72 ? 12.344 -0.204 -20.830 1.00 95.19 72 LEU A O 1
ATOM 559 N N . GLY A 1 73 ? 11.292 -1.536 -19.351 1.00 91.06 73 GLY A N 1
ATOM 560 C CA . GLY A 1 73 ? 12.388 -2.493 -19.190 1.00 91.06 73 GLY A CA 1
ATOM 561 C C . GLY A 1 73 ? 13.570 -1.922 -18.401 1.00 91.06 73 GLY A C 1
ATOM 562 O O . GLY A 1 73 ? 14.720 -2.120 -18.784 1.00 91.06 73 GLY A O 1
ATOM 563 N N . VAL A 1 74 ? 13.297 -1.153 -17.343 1.00 90.06 74 VAL A N 1
ATOM 564 C CA . VAL A 1 74 ? 14.338 -0.625 -16.450 1.00 90.06 74 VAL A CA 1
ATOM 565 C C . VAL A 1 74 ? 14.891 -1.763 -15.596 1.00 90.06 74 VAL A C 1
ATOM 567 O O . VAL A 1 74 ? 14.169 -2.351 -14.796 1.00 90.06 74 VAL A O 1
ATOM 570 N N . GLU A 1 75 ? 16.184 -2.035 -15.743 1.00 83.62 75 GLU A N 1
ATOM 571 C CA . GLU A 1 75 ? 16.897 -3.045 -14.961 1.00 83.62 75 GLU A CA 1
ATOM 572 C C . GLU A 1 75 ? 17.416 -2.476 -13.633 1.00 83.62 75 GLU A C 1
ATOM 574 O O . GLU A 1 75 ? 17.753 -1.292 -13.527 1.00 83.62 75 GLU A O 1
ATOM 579 N N . LEU A 1 76 ? 17.522 -3.338 -12.619 1.00 78.38 76 LEU A N 1
ATOM 580 C CA . LEU A 1 76 ? 18.174 -2.997 -11.354 1.00 78.38 76 LEU A CA 1
ATOM 581 C C . LEU A 1 76 ? 19.653 -2.668 -11.583 1.00 78.38 76 LEU A C 1
ATOM 583 O O . LEU A 1 76 ? 20.369 -3.371 -12.298 1.00 78.38 76 LEU A O 1
ATOM 587 N N . GLU A 1 77 ? 20.137 -1.620 -10.918 1.00 78.75 77 GLU A N 1
ATOM 588 C CA . GLU A 1 77 ? 21.563 -1.306 -10.948 1.00 78.75 77 GLU A CA 1
ATOM 589 C C . GLU A 1 77 ? 22.376 -2.443 -10.314 1.00 78.75 77 GLU A C 1
ATOM 591 O O . GLU A 1 77 ? 22.001 -3.005 -9.280 1.00 78.75 77 GLU A O 1
ATOM 596 N N . ALA A 1 78 ? 23.543 -2.735 -10.894 1.00 74.69 78 ALA A N 1
ATOM 597 C CA . ALA A 1 78 ? 24.417 -3.829 -10.462 1.00 74.69 78 ALA A CA 1
ATOM 598 C C . ALA A 1 78 ? 24.821 -3.753 -8.974 1.00 74.69 78 ALA A C 1
ATOM 600 O O . ALA A 1 78 ? 25.104 -4.778 -8.356 1.00 74.69 78 ALA A O 1
ATOM 601 N N . PHE A 1 79 ? 24.817 -2.551 -8.389 1.00 73.56 79 PHE A N 1
ATOM 602 C CA . PHE A 1 79 ? 25.080 -2.336 -6.967 1.00 73.56 79 PHE A CA 1
ATOM 603 C C . PHE A 1 79 ? 24.045 -3.022 -6.057 1.00 73.56 79 PHE A C 1
ATOM 605 O O . PHE A 1 79 ? 24.417 -3.581 -5.029 1.00 73.56 79 PHE A O 1
ATOM 612 N N . TRP A 1 80 ? 22.766 -3.042 -6.448 1.00 70.12 80 TRP A N 1
ATOM 613 C CA . TRP A 1 80 ? 21.704 -3.687 -5.669 1.00 70.12 80 TRP A CA 1
ATOM 614 C C . TRP A 1 80 ? 21.738 -5.210 -5.802 1.00 70.12 80 TRP A C 1
ATOM 616 O O . TRP A 1 80 ? 21.543 -5.910 -4.813 1.00 70.12 80 TRP A O 1
ATOM 626 N N . ALA A 1 81 ? 22.096 -5.729 -6.981 1.00 65.62 81 ALA A N 1
ATOM 627 C CA . ALA A 1 81 ? 22.257 -7.169 -7.200 1.00 65.62 81 ALA A CA 1
ATOM 628 C C . ALA A 1 81 ? 23.371 -7.786 -6.327 1.00 65.62 81 ALA A C 1
ATOM 630 O O . ALA A 1 81 ? 23.309 -8.959 -5.963 1.00 65.62 81 ALA A O 1
ATOM 631 N N . ALA A 1 82 ? 24.386 -6.994 -5.962 1.00 66.06 82 ALA A N 1
ATOM 632 C CA . ALA A 1 82 ? 25.494 -7.436 -5.119 1.00 66.06 82 ALA A CA 1
ATOM 633 C C . ALA A 1 82 ? 25.105 -7.649 -3.641 1.00 66.06 82 ALA A C 1
ATOM 635 O O . ALA A 1 82 ? 25.811 -8.371 -2.940 1.00 66.06 82 ALA A O 1
ATOM 636 N N . LEU A 1 83 ? 24.001 -7.059 -3.164 1.00 63.28 83 LEU A N 1
ATOM 637 C CA . LEU A 1 83 ? 23.522 -7.227 -1.783 1.00 63.28 83 LEU A CA 1
ATOM 638 C C . LEU A 1 83 ? 22.768 -8.549 -1.565 1.00 63.28 83 LEU A C 1
ATOM 640 O O . LEU A 1 83 ? 22.745 -9.049 -0.442 1.00 63.28 83 LEU A O 1
ATOM 644 N N . ASP A 1 84 ? 22.204 -9.127 -2.630 1.00 61.12 84 ASP A N 1
ATOM 645 C CA . ASP A 1 84 ? 21.545 -10.441 -2.609 1.00 61.12 84 ASP A CA 1
ATOM 646 C C . ASP A 1 84 ? 22.528 -11.604 -2.850 1.00 61.12 84 ASP A C 1
ATOM 648 O O . ASP A 1 84 ? 22.164 -12.779 -2.742 1.00 61.12 84 ASP A O 1
ATOM 652 N N . ALA A 1 85 ? 23.794 -11.299 -3.161 1.00 57.88 85 ALA A N 1
ATOM 653 C CA . ALA A 1 85 ? 24.845 -12.301 -3.260 1.00 57.88 85 ALA A CA 1
ATOM 654 C C . ALA A 1 85 ? 25.188 -12.847 -1.857 1.00 57.88 85 ALA A C 1
ATOM 656 O O . ALA A 1 85 ? 25.299 -12.071 -0.903 1.00 57.88 85 ALA A O 1
ATOM 657 N N . PRO A 1 86 ? 25.384 -14.171 -1.689 1.00 46.91 86 PRO A N 1
ATOM 658 C CA . PRO A 1 86 ? 25.791 -14.724 -0.403 1.00 46.91 86 PRO A CA 1
ATOM 659 C C . PRO A 1 86 ? 27.091 -14.054 0.053 1.00 46.91 86 PRO A C 1
ATOM 661 O O . PRO A 1 86 ? 28.039 -13.954 -0.728 1.00 46.91 86 PRO A O 1
ATOM 664 N N . ALA A 1 87 ? 27.113 -13.589 1.308 1.00 53.78 87 ALA A N 1
ATOM 665 C CA . ALA A 1 87 ? 28.251 -12.897 1.903 1.00 53.78 87 ALA A CA 1
ATOM 666 C C . ALA A 1 87 ? 29.550 -13.660 1.608 1.00 53.78 87 ALA A C 1
ATOM 668 O O . ALA A 1 87 ? 29.732 -14.791 2.060 1.00 53.78 87 ALA A O 1
ATOM 669 N N . ASN A 1 88 ? 30.433 -13.047 0.821 1.00 43.09 88 ASN A N 1
ATOM 670 C CA . ASN A 1 88 ? 31.748 -13.591 0.522 1.00 43.09 88 ASN A CA 1
ATOM 671 C C . ASN A 1 88 ? 32.542 -13.691 1.842 1.00 43.09 88 ASN A C 1
ATOM 673 O O . ASN A 1 88 ? 32.771 -12.653 2.465 1.00 43.09 88 ASN A O 1
ATOM 677 N N . PRO A 1 89 ? 32.960 -14.885 2.307 1.00 44.19 89 PRO A N 1
ATOM 678 C CA . PRO A 1 89 ? 33.617 -15.022 3.605 1.00 44.19 89 PRO A CA 1
ATOM 679 C C . PRO A 1 89 ? 35.085 -14.564 3.619 1.00 44.19 89 PRO A C 1
ATOM 681 O O . PRO A 1 89 ? 35.776 -14.789 4.610 1.00 44.19 89 PRO A O 1
ATOM 684 N N . THR A 1 90 ? 35.583 -13.900 2.575 1.00 47.94 90 THR A N 1
ATOM 685 C CA . THR A 1 90 ? 37.015 -13.604 2.450 1.00 47.94 90 THR A CA 1
ATOM 686 C C . THR A 1 90 ? 37.292 -12.105 2.402 1.00 47.94 90 THR A C 1
ATOM 688 O O . THR A 1 90 ? 37.578 -11.535 1.355 1.00 47.94 90 THR A O 1
ATOM 691 N N . SER A 1 91 ? 37.241 -11.467 3.568 1.00 46.22 91 SER A N 1
ATOM 692 C CA . SER A 1 91 ? 37.955 -10.208 3.825 1.00 46.22 91 SER A CA 1
ATOM 693 C C . SER A 1 91 ? 38.524 -10.199 5.248 1.00 46.22 91 SER A C 1
ATOM 695 O O . SER A 1 91 ? 38.346 -9.255 6.014 1.00 46.22 91 SER A O 1
ATOM 697 N N . GLN A 1 92 ? 39.189 -11.299 5.609 1.00 42.72 92 GLN A N 1
ATOM 698 C CA . GLN A 1 92 ? 40.204 -11.340 6.661 1.00 42.72 92 GLN A CA 1
ATOM 699 C C . GLN A 1 92 ? 41.546 -11.659 5.997 1.00 42.72 92 GLN A C 1
ATOM 701 O O . GLN A 1 92 ? 42.040 -12.763 6.154 1.00 42.72 92 GLN A O 1
ATOM 706 N N . ASP A 1 93 ? 42.076 -10.748 5.177 1.00 41.03 93 ASP A N 1
ATOM 707 C CA . ASP A 1 93 ? 43.489 -10.799 4.759 1.00 41.03 93 ASP A CA 1
ATOM 708 C C . ASP A 1 93 ? 43.959 -9.467 4.141 1.00 41.03 93 ASP A C 1
ATOM 710 O O . ASP A 1 93 ? 44.567 -9.407 3.080 1.00 41.03 93 ASP A O 1
ATOM 714 N N . GLU A 1 94 ? 43.695 -8.360 4.840 1.00 40.75 94 GLU A N 1
ATOM 715 C CA . GLU A 1 94 ? 44.485 -7.125 4.677 1.00 40.75 94 GLU A CA 1
ATOM 716 C C . GLU A 1 94 ? 45.248 -6.811 5.972 1.00 40.75 94 GLU A C 1
ATOM 718 O O . GLU A 1 94 ? 45.350 -5.674 6.429 1.00 40.75 94 GLU A O 1
ATOM 723 N N . ALA A 1 95 ? 45.800 -7.858 6.587 1.00 45.91 95 ALA A N 1
ATOM 724 C CA . ALA A 1 95 ? 46.946 -7.720 7.464 1.00 45.91 95 ALA A CA 1
ATOM 725 C C . ALA A 1 95 ? 48.196 -8.100 6.660 1.00 45.91 95 ALA A C 1
ATOM 727 O O . ALA A 1 95 ? 48.349 -9.251 6.274 1.00 45.91 95 ALA A O 1
ATOM 728 N N . GLN A 1 96 ? 49.098 -7.123 6.512 1.00 40.41 96 GLN A N 1
ATOM 729 C CA . GLN A 1 96 ? 50.507 -7.233 6.092 1.00 40.41 96 GLN A CA 1
ATOM 730 C C . GLN A 1 96 ? 50.794 -7.125 4.586 1.00 40.41 96 GLN A C 1
ATOM 732 O O . GLN A 1 96 ? 50.721 -8.098 3.846 1.00 40.41 96 GLN A O 1
ATOM 737 N N . ALA A 1 97 ? 51.296 -5.956 4.167 1.00 30.27 97 ALA A N 1
ATOM 738 C CA . ALA A 1 97 ? 52.741 -5.678 4.022 1.00 30.27 97 ALA A CA 1
ATOM 739 C C . ALA A 1 97 ? 52.979 -4.439 3.124 1.00 30.27 97 ALA A C 1
ATOM 741 O O . ALA A 1 97 ? 52.124 -4.138 2.292 1.00 30.27 97 ALA A O 1
ATOM 742 N N . PRO A 1 98 ? 54.173 -3.819 3.116 1.00 43.06 98 PRO A N 1
ATOM 743 C CA . PRO A 1 98 ? 55.152 -3.581 4.182 1.00 43.06 98 PRO A CA 1
ATOM 744 C C . PRO A 1 98 ? 55.105 -2.143 4.745 1.00 43.06 98 PRO A C 1
ATOM 746 O O . PRO A 1 98 ? 54.604 -1.228 4.055 1.00 43.06 98 PRO A O 1
#

pLDDT: mean 83.58, std 20.7, range [30.27, 98.75]

Foldseek 3Di:
DPPCVPDVVPDPDDLLVVLLVVLLVCCLPPVVPDDVVSVVSNVVSPDDPVRSVVSNVVSVVVSVVVCVCVVVVPDDDPVVVVVPPPPDPPDPPPPDDD